Protein AF-A0A2X5QZ71-F1 (afdb_monomer_lite)

Secondary structure (DSSP, 8-state):
---HHHHHHHS-HHHHHHHHHT--HHHHHHHHH-SS--HHHHHHHHSTHHHHHHHHHHHHH--

Sequence (63 aa):
MPDFADYWQTLDQNALRLQIDSQSPADVERALTCHKPGITELMALLSPRLNSIWNLWQRKLCN

Radius of gyration: 14.41 Å; chains: 1; bounding box: 31×40×27 Å

Structure (mmCIF, N/CA/C/O backbone):
data_AF-A0A2X5QZ71-F1
#
_entry.id   AF-A0A2X5QZ71-F1
#
loop_
_atom_site.group_PDB
_atom_site.id
_atom_site.type_symbol
_atom_site.label_atom_id
_atom_site.label_alt_id
_atom_site.label_comp_id
_atom_site.label_asym_id
_atom_site.label_entity_id
_atom_site.label_seq_id
_atom_site.pdbx_PDB_ins_code
_atom_site.Cartn_x
_atom_site.Cartn_y
_atom_site.Cartn_z
_atom_site.occupancy
_atom_site.B_iso_or_equiv
_atom_site.auth_seq_id
_atom_site.auth_comp_id
_atom_site.auth_asym_id
_atom_site.auth_a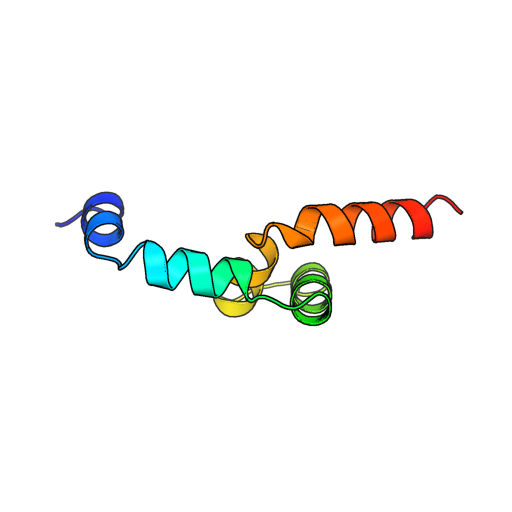tom_id
_atom_site.pdbx_PDB_model_num
ATOM 1 N N . MET A 1 1 ? -21.814 -18.342 -2.738 1.00 56.03 1 MET A N 1
ATOM 2 C CA . MET A 1 1 ? -20.385 -17.989 -2.636 1.00 56.03 1 MET A CA 1
ATOM 3 C C . MET A 1 1 ? -20.342 -16.623 -2.001 1.00 56.03 1 MET A C 1
ATOM 5 O O . MET A 1 1 ? -21.097 -15.794 -2.492 1.00 56.03 1 MET A O 1
ATOM 9 N N . PRO A 1 2 ? -19.568 -16.415 -0.927 1.00 66.69 2 PRO A N 1
ATOM 10 C CA . PRO A 1 2 ? -19.337 -15.061 -0.450 1.00 66.69 2 PRO A CA 1
ATOM 11 C C . PRO A 1 2 ? -18.743 -14.270 -1.611 1.00 66.69 2 PRO A C 1
ATOM 13 O O . PRO A 1 2 ? -17.819 -14.750 -2.281 1.00 66.69 2 PRO A O 1
ATOM 16 N N . ASP A 1 3 ? -19.357 -13.139 -1.923 1.00 83.62 3 ASP A N 1
ATOM 17 C CA . ASP A 1 3 ? -18.838 -12.271 -2.963 1.00 83.62 3 ASP A CA 1
ATOM 18 C C . ASP A 1 3 ? -17.597 -11.523 -2.440 1.00 83.62 3 ASP A C 1
ATOM 20 O O . ASP A 1 3 ? -17.207 -11.613 -1.271 1.00 83.62 3 ASP A O 1
ATOM 24 N N . PHE A 1 4 ? -16.904 -10.820 -3.333 1.00 75.25 4 PHE A N 1
ATOM 25 C CA . PHE A 1 4 ? -15.737 -10.040 -2.934 1.00 75.25 4 PHE A CA 1
ATOM 26 C C . PHE A 1 4 ? -16.083 -9.001 -1.852 1.00 75.25 4 PHE A C 1
ATOM 28 O O . PHE A 1 4 ? -15.237 -8.711 -1.009 1.00 75.25 4 PHE A O 1
ATOM 35 N N . ALA A 1 5 ? -17.310 -8.470 -1.840 1.00 78.88 5 ALA A N 1
ATOM 36 C CA . ALA A 1 5 ? -17.746 -7.485 -0.857 1.00 78.88 5 ALA A CA 1
ATOM 37 C C . ALA A 1 5 ? -17.948 -8.115 0.531 1.00 78.88 5 ALA A C 1
ATOM 39 O O . ALA A 1 5 ? -17.539 -7.515 1.525 1.00 78.88 5 ALA A O 1
ATOM 40 N N . ASP A 1 6 ? -18.478 -9.336 0.600 1.00 84.62 6 ASP A N 1
ATOM 41 C CA . ASP A 1 6 ? -18.618 -10.109 1.834 1.00 84.62 6 ASP A CA 1
ATOM 42 C C . ASP A 1 6 ? -17.248 -10.380 2.459 1.00 84.62 6 ASP A C 1
ATOM 44 O O . ASP A 1 6 ? -17.030 -10.120 3.642 1.00 84.62 6 ASP A O 1
ATOM 48 N N . TYR A 1 7 ? -16.283 -10.835 1.653 1.00 79.81 7 TYR A N 1
ATOM 49 C CA . TYR A 1 7 ? -14.905 -11.018 2.110 1.00 79.81 7 TYR A CA 1
ATOM 50 C C . TYR A 1 7 ? -14.281 -9.693 2.568 1.00 79.81 7 TYR A C 1
ATOM 52 O O . TYR A 1 7 ? -13.641 -9.643 3.618 1.00 79.81 7 TYR A O 1
ATOM 60 N N . TRP A 1 8 ? -14.518 -8.598 1.840 1.00 79.31 8 TRP A N 1
ATOM 61 C CA . TRP A 1 8 ? -13.988 -7.277 2.182 1.00 79.31 8 TRP A CA 1
ATOM 62 C C . TRP A 1 8 ? -14.482 -6.759 3.540 1.00 79.31 8 TRP A C 1
ATOM 64 O O . TRP A 1 8 ? -13.741 -6.074 4.242 1.00 79.31 8 TRP A O 1
ATOM 74 N N . GLN A 1 9 ? -15.702 -7.120 3.952 1.00 81.56 9 GLN A N 1
ATOM 75 C CA . GLN A 1 9 ? -16.235 -6.777 5.276 1.00 81.56 9 GLN A CA 1
ATOM 76 C C . GLN A 1 9 ? -15.597 -7.576 6.417 1.00 81.56 9 GLN A C 1
ATOM 78 O O . GLN A 1 9 ? -15.590 -7.106 7.552 1.00 81.56 9 GLN A O 1
ATOM 83 N N . THR A 1 10 ? -15.045 -8.761 6.136 1.00 87.12 10 THR A N 1
ATOM 84 C CA . THR A 1 10 ? -14.357 -9.578 7.153 1.00 87.12 10 THR A CA 1
ATOM 85 C C . THR A 1 10 ? -12.940 -9.102 7.461 1.00 87.12 10 THR A C 1
ATOM 87 O O . THR A 1 10 ? -12.351 -9.524 8.455 1.00 87.12 10 THR A O 1
ATOM 90 N N . LEU A 1 11 ? -12.383 -8.226 6.621 1.00 83.81 11 LEU A N 1
ATOM 91 C CA . LEU A 1 11 ? -11.041 -7.690 6.804 1.00 83.81 11 LEU A CA 1
ATOM 92 C C . LEU A 1 11 ? -11.025 -6.602 7.882 1.00 83.81 11 LEU A C 1
ATOM 94 O O . LEU A 1 11 ? -11.917 -5.756 7.956 1.00 83.81 11 LEU A O 1
ATOM 98 N N . ASP A 1 12 ? -9.957 -6.580 8.681 1.00 86.62 12 ASP A N 1
ATOM 99 C CA . ASP A 1 12 ? -9.716 -5.496 9.629 1.00 86.62 12 ASP A CA 1
ATOM 100 C C . ASP A 1 12 ? -9.378 -4.207 8.869 1.00 86.62 12 ASP A C 1
ATOM 102 O O . ASP A 1 12 ? -8.254 -3.976 8.411 1.00 86.62 12 ASP A O 1
ATOM 106 N N . GLN A 1 13 ? -10.387 -3.349 8.738 1.00 82.88 13 GLN A N 1
ATOM 107 C CA . GLN A 1 13 ? -10.267 -2.077 8.037 1.00 82.88 13 GLN A CA 1
ATOM 108 C C . GLN A 1 13 ? -9.263 -1.127 8.699 1.00 82.88 13 GLN A C 1
ATOM 110 O O . GLN A 1 13 ? -8.665 -0.304 8.003 1.00 82.88 13 GLN A O 1
ATOM 115 N N . ASN A 1 14 ? -9.045 -1.234 10.015 1.00 86.12 14 ASN A N 1
ATOM 116 C CA . ASN A 1 14 ? -8.061 -0.409 10.710 1.00 86.12 14 ASN A CA 1
ATOM 117 C C . ASN A 1 14 ? -6.648 -0.874 10.379 1.00 86.12 14 ASN A C 1
ATOM 119 O O . ASN A 1 14 ? -5.794 -0.039 10.083 1.00 86.12 14 ASN A O 1
ATOM 123 N N . ALA A 1 15 ? -6.416 -2.189 10.369 1.00 86.19 15 ALA A N 1
ATOM 124 C CA . ALA A 1 15 ? -5.138 -2.757 9.955 1.00 86.19 15 ALA A CA 1
ATOM 125 C C . ALA A 1 15 ? -4.805 -2.378 8.504 1.00 86.19 15 ALA A C 1
ATOM 127 O O . ALA A 1 15 ? -3.699 -1.912 8.235 1.00 86.19 15 ALA A O 1
ATOM 128 N N . LEU A 1 16 ? -5.777 -2.482 7.590 1.00 82.50 16 LEU A N 1
ATOM 129 C CA . LEU A 1 16 ? -5.608 -2.068 6.194 1.00 82.50 16 LEU A CA 1
ATOM 130 C C . LEU A 1 16 ? -5.304 -0.569 6.068 1.00 82.50 16 LEU A C 1
ATOM 132 O O . LEU A 1 16 ? -4.369 -0.198 5.361 1.00 82.50 16 LEU A O 1
ATOM 136 N N . ARG A 1 17 ? -6.032 0.299 6.786 1.00 84.25 17 ARG A N 1
ATOM 137 C CA . ARG A 1 17 ? -5.742 1.746 6.806 1.00 84.25 17 ARG A CA 1
ATOM 138 C C . ARG A 1 17 ? -4.343 2.041 7.321 1.00 84.25 17 ARG A C 1
ATOM 140 O O . ARG A 1 17 ? -3.607 2.763 6.662 1.00 84.25 17 ARG A O 1
ATOM 147 N N . LEU A 1 18 ? -3.946 1.445 8.443 1.00 87.44 18 LEU A N 1
ATOM 148 C CA . LEU A 1 18 ? -2.596 1.585 8.996 1.00 87.44 18 LEU A CA 1
ATOM 149 C C . LEU A 1 18 ? -1.525 1.142 7.998 1.00 87.44 18 LEU A C 1
ATOM 151 O O . LEU A 1 18 ? -0.486 1.788 7.871 1.00 87.44 18 LEU A O 1
ATOM 155 N N . GLN A 1 19 ? -1.772 0.060 7.266 1.00 85.31 19 GLN A N 1
ATOM 156 C CA . GLN A 1 19 ? -0.836 -0.467 6.279 1.00 85.31 19 GLN A CA 1
ATOM 157 C C . GLN A 1 19 ? -0.716 0.427 5.034 1.00 85.31 19 GLN A C 1
ATOM 159 O O . GLN A 1 19 ? 0.373 0.555 4.480 1.00 85.31 19 GLN A O 1
ATOM 164 N N . ILE A 1 20 ? -1.803 1.083 4.626 1.00 85.69 20 ILE A N 1
ATOM 165 C CA . I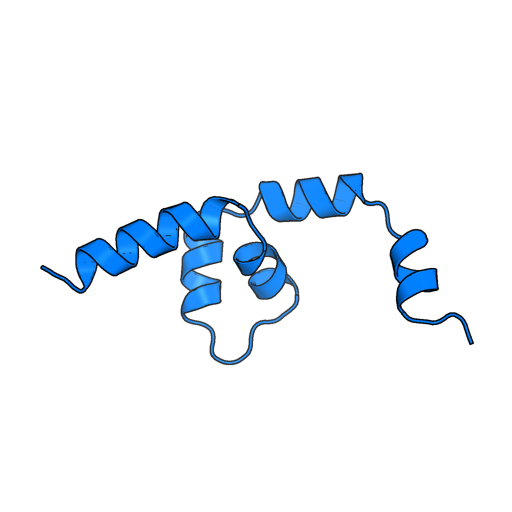LE A 1 20 ? -1.830 2.066 3.531 1.00 85.69 20 ILE A CA 1
ATOM 166 C C . ILE A 1 20 ? -1.185 3.399 3.967 1.00 85.69 20 ILE A C 1
ATOM 168 O O . ILE A 1 20 ? -0.387 3.997 3.237 1.00 85.69 20 ILE A O 1
ATOM 172 N N . ASP A 1 21 ? -1.467 3.850 5.189 1.00 84.69 21 ASP A N 1
ATOM 173 C CA . ASP A 1 21 ? -0.973 5.117 5.743 1.00 84.69 21 ASP A CA 1
ATOM 174 C C . ASP A 1 21 ? 0.498 5.044 6.187 1.00 84.69 21 ASP A C 1
ATOM 176 O O . ASP A 1 21 ? 1.173 6.071 6.302 1.00 84.69 21 ASP A O 1
ATOM 180 N N . SER A 1 22 ? 1.033 3.844 6.417 1.00 87.12 22 SER A N 1
ATOM 181 C CA . SER A 1 22 ? 2.440 3.630 6.791 1.00 87.12 22 SER A CA 1
ATOM 182 C C . SER A 1 22 ? 3.405 3.579 5.603 1.00 87.12 22 SER A C 1
ATOM 184 O O . SER A 1 22 ? 4.616 3.606 5.816 1.00 87.12 22 SER A O 1
ATOM 186 N N . GLN A 1 23 ? 2.906 3.575 4.362 1.00 89.31 23 GLN A N 1
ATOM 187 C CA . GLN A 1 23 ? 3.739 3.479 3.157 1.00 89.31 23 GLN A CA 1
ATOM 188 C C . GLN A 1 23 ? 4.695 4.662 3.033 1.00 89.31 23 GLN A C 1
ATOM 190 O O . GLN A 1 23 ? 4.288 5.820 3.167 1.00 89.31 23 GLN A O 1
ATOM 195 N N . SER A 1 24 ? 5.974 4.395 2.775 1.00 87.44 24 SER A N 1
ATOM 196 C CA . SER A 1 24 ? 6.967 5.459 2.673 1.00 87.44 24 SER A CA 1
ATOM 197 C C . SER A 1 24 ? 6.935 6.132 1.293 1.00 87.44 24 SER A C 1
ATOM 199 O O . SER A 1 24 ? 6.526 5.515 0.308 1.00 87.44 24 SER A O 1
ATOM 201 N N . PRO A 1 25 ? 7.426 7.378 1.175 1.00 85.25 25 PRO A N 1
ATOM 202 C CA . PRO A 1 25 ? 7.650 8.032 -0.114 1.00 85.25 25 PRO A CA 1
ATOM 203 C C . PRO A 1 25 ? 8.406 7.158 -1.130 1.00 85.25 25 PRO A C 1
ATOM 205 O O . PRO A 1 25 ? 8.039 7.100 -2.299 1.00 85.25 25 PRO A O 1
ATOM 208 N N . ALA A 1 26 ? 9.424 6.423 -0.677 1.00 86.38 26 ALA A N 1
ATOM 209 C CA . ALA A 1 26 ? 10.220 5.553 -1.538 1.00 86.38 26 ALA A CA 1
ATOM 210 C C . ALA A 1 26 ? 9.423 4.344 -2.056 1.00 86.38 26 ALA A C 1
ATOM 212 O O . ALA A 1 26 ? 9.630 3.907 -3.187 1.00 86.38 26 ALA A O 1
ATOM 213 N N . ASP A 1 27 ? 8.499 3.813 -1.252 1.00 87.12 27 ASP A N 1
ATOM 214 C CA . ASP A 1 27 ? 7.631 2.709 -1.672 1.00 87.12 27 ASP A CA 1
ATOM 215 C C . ASP A 1 27 ? 6.624 3.177 -2.724 1.00 87.12 27 ASP A C 1
ATOM 217 O O . ASP A 1 27 ? 6.376 2.467 -3.695 1.00 87.12 27 ASP A O 1
ATOM 221 N N . VAL A 1 28 ? 6.124 4.409 -2.592 1.00 85.81 28 VAL A N 1
ATOM 222 C CA . VAL A 1 28 ? 5.254 5.045 -3.591 1.00 85.81 28 VAL A CA 1
ATOM 223 C C . VAL A 1 28 ? 5.994 5.262 -4.914 1.00 85.81 28 VAL A C 1
ATOM 225 O O . VAL A 1 28 ? 5.465 4.928 -5.971 1.00 85.81 28 VAL A O 1
ATOM 228 N N . GLU A 1 29 ? 7.228 5.773 -4.888 1.00 85.94 29 GLU A N 1
ATOM 229 C CA . GLU A 1 29 ? 8.039 5.945 -6.106 1.00 85.94 29 GLU A CA 1
ATOM 230 C C . GLU A 1 29 ? 8.372 4.605 -6.779 1.00 85.94 29 GLU A C 1
ATOM 232 O O . GLU A 1 29 ? 8.309 4.478 -8.006 1.00 85.94 29 GLU A O 1
ATOM 237 N N . ARG A 1 30 ? 8.679 3.574 -5.983 1.00 86.25 30 ARG A N 1
ATOM 238 C CA . ARG A 1 30 ? 8.908 2.215 -6.490 1.00 86.25 30 ARG A CA 1
ATOM 239 C C . ARG A 1 30 ? 7.642 1.641 -7.121 1.00 86.25 30 ARG A C 1
ATOM 241 O O . ARG A 1 30 ? 7.709 1.035 -8.185 1.00 86.25 30 ARG A O 1
ATOM 248 N N . ALA A 1 31 ? 6.489 1.869 -6.501 1.00 89.06 31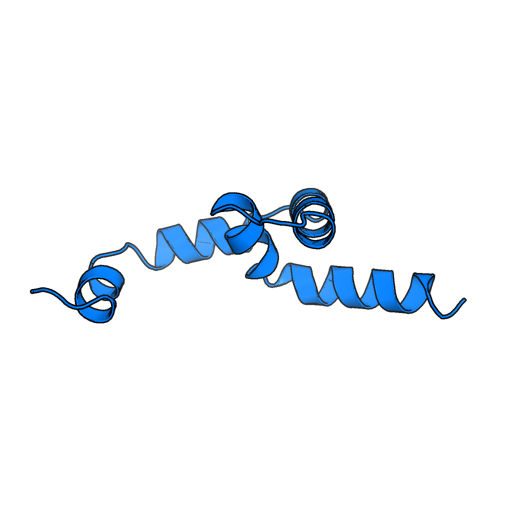 ALA A N 1
ATOM 249 C CA . ALA A 1 31 ? 5.210 1.413 -7.023 1.00 89.06 31 ALA A CA 1
ATOM 250 C C . ALA A 1 31 ? 4.826 2.124 -8.329 1.00 89.06 31 ALA A C 1
ATOM 252 O O . ALA A 1 31 ? 4.362 1.472 -9.260 1.00 89.06 31 ALA A O 1
ATOM 253 N N . LEU A 1 32 ? 5.091 3.430 -8.437 1.00 85.25 32 LEU A N 1
ATOM 254 C CA . LEU A 1 32 ? 4.859 4.221 -9.653 1.00 85.25 32 LEU A CA 1
ATOM 255 C C . LEU A 1 32 ? 5.723 3.783 -10.841 1.00 85.25 32 LEU A C 1
ATOM 257 O O . LEU A 1 32 ? 5.308 3.911 -11.990 1.00 85.25 32 LEU A O 1
ATOM 261 N N . THR A 1 33 ? 6.924 3.274 -10.573 1.00 86.50 33 THR A N 1
ATOM 262 C CA . THR A 1 33 ? 7.847 2.783 -11.607 1.00 86.50 33 THR A CA 1
ATOM 263 C C . THR A 1 33 ? 7.652 1.295 -11.924 1.00 86.50 33 THR A C 1
ATOM 265 O O . THR A 1 33 ? 8.248 0.782 -12.874 1.00 86.50 33 THR A O 1
ATOM 268 N N . CYS A 1 34 ? 6.796 0.589 -11.176 1.00 88.94 34 CYS A N 1
ATOM 269 C CA . CYS A 1 34 ? 6.550 -0.836 -11.353 1.00 88.94 34 CYS A CA 1
ATOM 270 C C . CYS A 1 34 ? 5.507 -1.105 -12.448 1.00 88.94 34 CYS A C 1
ATOM 272 O O . CYS A 1 34 ? 4.350 -0.706 -12.353 1.00 88.94 34 CYS A O 1
ATOM 274 N N . HIS A 1 35 ? 5.895 -1.859 -13.479 1.00 83.12 35 HIS A N 1
ATOM 275 C CA . HIS A 1 35 ? 5.007 -2.199 -14.597 1.00 83.12 35 HIS A CA 1
ATOM 276 C C . HIS A 1 35 ? 3.884 -3.188 -14.219 1.00 83.12 35 HIS A C 1
ATOM 278 O O . HIS A 1 35 ? 2.838 -3.215 -14.865 1.00 83.12 35 HIS A O 1
ATOM 284 N N . LYS A 1 36 ? 4.091 -4.015 -13.186 1.00 87.31 36 LYS A N 1
ATOM 285 C CA . LYS A 1 36 ? 3.104 -4.978 -12.669 1.00 87.31 36 LYS A CA 1
ATOM 286 C C . LYS A 1 36 ? 3.093 -4.922 -11.140 1.00 87.31 36 LYS A C 1
ATOM 288 O O . LYS A 1 36 ? 3.825 -5.689 -10.515 1.00 87.31 36 LYS A O 1
ATOM 293 N N . PRO A 1 37 ? 2.315 -4.006 -10.543 1.00 82.94 37 PRO A N 1
ATOM 294 C CA . PRO A 1 37 ? 2.296 -3.829 -9.099 1.00 82.94 37 PRO A CA 1
ATOM 295 C C . PRO A 1 37 ? 1.713 -5.065 -8.405 1.00 82.94 37 PRO A C 1
ATOM 297 O O . PRO A 1 37 ? 0.666 -5.580 -8.804 1.00 82.94 37 PRO A O 1
ATOM 300 N N . GLY A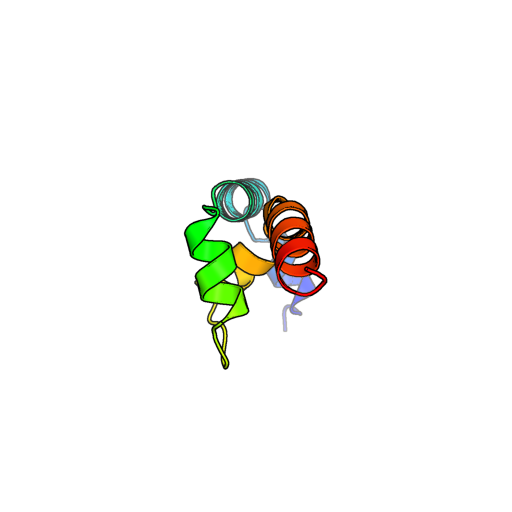 1 38 ? 2.407 -5.543 -7.372 1.00 86.06 38 GLY A N 1
ATOM 301 C CA . GLY A 1 38 ? 1.879 -6.523 -6.434 1.00 86.06 38 GLY A CA 1
ATOM 302 C C . GLY A 1 38 ? 1.024 -5.850 -5.361 1.00 86.06 38 GLY A C 1
ATOM 303 O O . GLY A 1 38 ? 0.695 -4.667 -5.443 1.00 86.06 38 GLY A O 1
ATOM 304 N N . ILE A 1 39 ? 0.669 -6.605 -4.319 1.00 83.06 39 ILE A N 1
ATOM 305 C CA . ILE A 1 39 ? -0.134 -6.080 -3.203 1.00 83.06 39 ILE A CA 1
ATOM 306 C C . ILE A 1 39 ? 0.594 -4.926 -2.504 1.00 83.06 39 ILE A C 1
ATOM 308 O O . ILE A 1 39 ? -0.031 -3.919 -2.198 1.00 83.06 39 ILE A O 1
ATOM 312 N N . THR A 1 40 ? 1.906 -5.029 -2.292 1.00 83.56 40 THR A N 1
ATOM 313 C CA . THR A 1 40 ? 2.694 -3.979 -1.631 1.00 83.56 40 THR A CA 1
ATOM 314 C C . THR A 1 40 ? 2.701 -2.684 -2.439 1.00 83.56 40 THR A C 1
ATOM 316 O O . THR A 1 40 ? 2.442 -1.613 -1.896 1.00 83.56 40 THR A O 1
ATOM 319 N N . GLU A 1 41 ? 2.931 -2.776 -3.749 1.00 87.81 41 GLU A N 1
ATOM 320 C CA . GLU A 1 41 ? 2.898 -1.619 -4.639 1.00 87.81 41 GLU A CA 1
ATOM 321 C C . GLU A 1 41 ? 1.487 -1.029 -4.723 1.00 87.81 41 GLU A C 1
ATOM 323 O O . GLU A 1 41 ? 1.334 0.187 -4.699 1.00 87.81 41 GLU A O 1
ATOM 328 N N . LEU A 1 42 ? 0.444 -1.864 -4.741 1.00 86.56 42 LEU A N 1
ATOM 329 C CA . LEU A 1 42 ? -0.942 -1.401 -4.665 1.00 86.56 42 LEU A CA 1
ATOM 330 C C . LEU A 1 42 ? -1.222 -0.642 -3.362 1.00 86.56 42 LEU A C 1
ATOM 332 O O . LEU A 1 42 ? -1.832 0.420 -3.413 1.00 86.56 42 LEU A O 1
ATOM 336 N N . MET A 1 43 ? -0.743 -1.122 -2.210 1.00 87.31 43 MET A N 1
ATOM 337 C CA . MET A 1 43 ? -0.894 -0.406 -0.935 1.00 87.31 43 MET A CA 1
ATOM 338 C C . MET A 1 43 ? -0.184 0.950 -0.965 1.00 8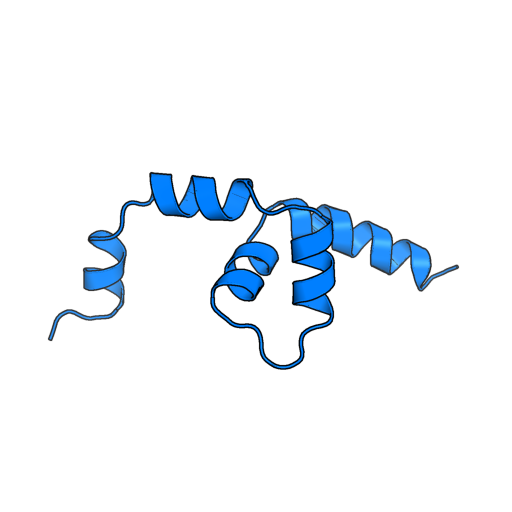7.31 43 MET A C 1
ATOM 340 O O . MET A 1 43 ? -0.733 1.942 -0.487 1.00 87.31 43 MET A O 1
ATOM 344 N N . ALA A 1 44 ? 1.002 1.017 -1.572 1.00 88.44 44 ALA A N 1
ATOM 345 C CA . ALA A 1 44 ? 1.725 2.269 -1.772 1.00 88.44 44 ALA A CA 1
ATOM 346 C C . ALA A 1 44 ? 0.982 3.230 -2.716 1.00 88.44 44 ALA A C 1
ATOM 348 O O . ALA A 1 44 ? 0.886 4.420 -2.424 1.00 88.44 44 ALA A O 1
ATOM 349 N N . LEU A 1 45 ? 0.382 2.731 -3.799 1.00 86.00 45 LEU A N 1
ATOM 350 C CA . LEU A 1 45 ? -0.438 3.537 -4.713 1.00 86.00 45 LEU A CA 1
ATOM 351 C C . LEU A 1 45 ? -1.738 4.027 -4.061 1.00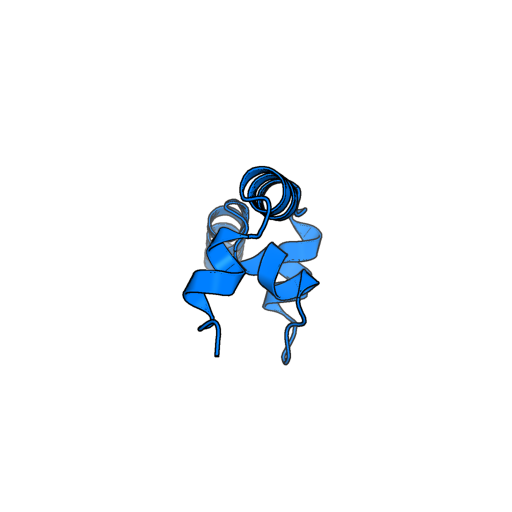 86.00 45 LEU A C 1
ATOM 353 O O . LEU A 1 45 ? -2.217 5.110 -4.373 1.00 86.00 45 LEU A O 1
ATOM 357 N N . LEU A 1 46 ? -2.309 3.262 -3.135 1.00 86.75 46 LEU A N 1
ATOM 358 C CA . LEU A 1 46 ? -3.488 3.680 -2.372 1.00 86.75 46 LEU A CA 1
ATOM 359 C C . LEU A 1 46 ? -3.141 4.633 -1.220 1.00 86.75 46 LEU A C 1
ATOM 361 O O . LEU A 1 46 ? -4.041 5.222 -0.621 1.00 86.75 46 LEU A O 1
ATOM 365 N N . SER A 1 47 ? -1.853 4.803 -0.907 1.00 87.62 47 SER A N 1
ATOM 366 C CA . SER A 1 47 ? -1.405 5.668 0.178 1.00 87.62 47 SER A CA 1
ATOM 367 C C . SER A 1 47 ? -1.767 7.131 -0.087 1.00 87.62 47 SER A C 1
ATOM 369 O O . SER A 1 47 ? -1.525 7.635 -1.188 1.00 87.62 47 SER A O 1
ATOM 371 N N . PRO A 1 48 ? -2.229 7.891 0.925 1.00 84.00 48 PRO A N 1
ATOM 372 C CA . PRO A 1 48 ? -2.483 9.326 0.774 1.00 84.00 48 PRO A CA 1
ATOM 373 C C . PRO A 1 48 ? -1.232 10.122 0.362 1.00 84.00 48 PRO A C 1
ATOM 375 O O . PRO A 1 48 ? -1.335 11.214 -0.201 1.00 84.00 48 PRO A O 1
ATOM 378 N N . ARG A 1 49 ? -0.031 9.568 0.584 1.00 83.12 49 ARG A N 1
ATOM 379 C CA . ARG A 1 49 ? 1.235 10.160 0.131 1.00 83.12 49 ARG A CA 1
ATOM 380 C C . ARG A 1 49 ? 1.400 10.148 -1.388 1.00 83.12 49 ARG A C 1
ATOM 382 O O . ARG A 1 49 ? 2.168 10.974 -1.887 1.00 83.12 49 ARG A O 1
ATOM 389 N N . LEU A 1 50 ? 0.660 9.315 -2.127 1.00 81.44 50 LEU A N 1
ATOM 390 C CA . LEU A 1 50 ? 0.706 9.285 -3.590 1.00 81.44 50 LEU A CA 1
ATOM 391 C C . LEU A 1 50 ? 0.476 10.672 -4.191 1.00 81.44 50 LEU A C 1
ATOM 393 O O . LEU A 1 50 ? 1.249 11.101 -5.042 1.00 81.44 50 LEU A O 1
ATOM 397 N N . ASN A 1 51 ? -0.518 11.412 -3.699 1.00 79.38 51 ASN A N 1
ATOM 398 C CA . ASN A 1 51 ? -0.822 12.744 -4.219 1.00 79.38 51 ASN A CA 1
ATOM 399 C C . ASN A 1 51 ? 0.352 13.724 -4.020 1.00 79.38 51 ASN A C 1
ATOM 401 O O . ASN A 1 51 ? 0.677 14.519 -4.899 1.00 79.38 51 ASN A O 1
ATOM 405 N N . SER A 1 52 ? 1.047 13.642 -2.880 1.00 81.31 52 SER A N 1
ATOM 406 C CA . SER A 1 52 ? 2.226 14.478 -2.620 1.00 81.31 52 SER A CA 1
ATOM 407 C C . SER A 1 52 ? 3.398 14.149 -3.555 1.00 81.31 52 SER A C 1
ATOM 409 O O . SER A 1 52 ? 4.027 15.059 -4.093 1.00 81.31 52 SER A O 1
ATOM 411 N N . ILE A 1 53 ? 3.640 12.860 -3.811 1.00 80.31 53 ILE A N 1
ATOM 412 C CA . ILE A 1 53 ? 4.694 12.372 -4.713 1.00 80.31 53 ILE A CA 1
ATOM 413 C C . ILE A 1 53 ? 4.376 12.733 -6.159 1.00 80.31 53 ILE A C 1
ATOM 415 O O . ILE A 1 53 ? 5.242 13.230 -6.873 1.00 80.31 53 ILE A O 1
ATOM 419 N N . TRP A 1 54 ? 3.129 12.538 -6.582 1.00 75.44 54 TRP A N 1
ATOM 420 C CA . TRP A 1 54 ? 2.666 12.883 -7.920 1.00 75.44 54 TRP A CA 1
ATOM 421 C C . TRP A 1 54 ? 2.889 14.367 -8.228 1.00 75.44 54 TRP A C 1
ATOM 423 O O . TRP A 1 54 ? 3.439 14.707 -9.272 1.00 75.44 54 TRP A O 1
ATOM 433 N N . ASN A 1 55 ? 2.570 15.253 -7.280 1.00 79.25 55 ASN A N 1
ATOM 434 C CA . ASN A 1 55 ? 2.826 16.686 -7.423 1.00 79.25 55 ASN A CA 1
ATOM 435 C C . ASN A 1 55 ? 4.327 17.012 -7.531 1.00 79.25 55 ASN A C 1
ATOM 437 O O . ASN A 1 55 ? 4.714 17.907 -8.284 1.00 79.25 55 ASN A O 1
ATOM 441 N N . LEU A 1 56 ? 5.194 16.289 -6.811 1.00 75.81 56 LEU A N 1
ATOM 442 C CA . LEU A 1 56 ? 6.649 16.429 -6.950 1.00 75.81 56 LEU A CA 1
ATOM 443 C C . LEU A 1 56 ? 7.136 15.959 -8.328 1.00 75.81 56 LEU A C 1
ATOM 445 O O . LEU A 1 56 ? 7.967 16.628 -8.945 1.00 75.81 56 LEU A O 1
ATOM 449 N N . TRP A 1 57 ? 6.591 14.853 -8.833 1.00 73.00 57 TRP A N 1
ATOM 450 C CA . TRP A 1 57 ? 6.881 14.329 -10.168 1.00 73.00 57 TRP A CA 1
ATOM 451 C C . TRP A 1 57 ? 6.417 15.270 -11.280 1.00 73.00 57 TRP A C 1
ATOM 453 O O . TRP A 1 57 ? 7.183 15.562 -12.197 1.00 73.00 57 TRP A O 1
ATOM 463 N N . GLN A 1 58 ? 5.211 15.823 -11.168 1.00 72.88 58 GLN A N 1
ATOM 464 C CA . GLN A 1 58 ? 4.689 16.803 -12.116 1.00 72.88 58 GLN A CA 1
ATOM 465 C C . GLN A 1 58 ? 5.580 18.053 -12.177 1.00 72.88 58 GLN A C 1
ATOM 467 O O . GLN A 1 58 ? 5.891 18.543 -13.259 1.00 72.88 58 GLN A O 1
ATOM 472 N N . ARG A 1 59 ? 6.074 18.531 -11.026 1.00 69.44 59 ARG A N 1
ATOM 473 C CA . ARG A 1 59 ? 7.022 19.657 -10.976 1.00 69.44 59 ARG A CA 1
ATOM 474 C C . ARG A 1 59 ? 8.382 19.332 -11.595 1.00 69.44 59 ARG A C 1
ATOM 476 O O . ARG A 1 59 ? 8.987 20.232 -12.164 1.00 69.44 59 ARG A O 1
ATOM 483 N N . LYS A 1 60 ? 8.861 18.087 -11.496 1.00 70.00 60 LYS A N 1
ATOM 484 C CA . LYS A 1 60 ? 10.113 17.648 -12.140 1.00 70.00 60 LYS A CA 1
ATOM 485 C C . LYS A 1 60 ? 10.006 17.500 -13.660 1.00 70.00 60 LYS A C 1
ATOM 487 O O . LYS A 1 60 ? 11.027 17.596 -14.320 1.00 70.00 60 LYS A O 1
ATOM 492 N N . LEU A 1 61 ? 8.819 17.221 -14.199 1.00 61.22 61 LEU A N 1
ATOM 493 C CA . LEU A 1 61 ? 8.603 17.039 -15.643 1.00 61.22 61 LEU A CA 1
ATOM 494 C C . LEU A 1 61 ? 8.305 18.353 -16.381 1.00 61.22 61 LEU A C 1
ATOM 496 O O . LEU A 1 61 ? 8.520 18.435 -17.586 1.00 61.22 61 LEU A O 1
ATOM 500 N N . CYS A 1 62 ? 7.791 19.367 -15.680 1.00 55.56 62 CYS A N 1
ATOM 501 C CA . CYS A 1 62 ? 7.460 20.677 -16.252 1.00 55.56 62 CYS A CA 1
ATOM 502 C C . CYS A 1 62 ? 8.583 21.728 -16.126 1.00 55.56 62 CYS A C 1
ATOM 504 O O . CYS A 1 62 ? 8.320 22.904 -16.373 1.00 55.56 62 CYS A O 1
ATOM 506 N N . ASN A 1 63 ? 9.797 21.336 -15.730 1.00 48.47 63 ASN A N 1
ATOM 507 C CA . ASN A 1 63 ? 10.961 22.212 -15.559 1.00 48.47 63 ASN A CA 1
ATOM 508 C C . ASN A 1 63 ? 12.196 21.565 -16.187 1.00 48.47 63 ASN A C 1
ATOM 510 O O . ASN A 1 63 ? 13.031 22.313 -16.735 1.00 48.47 63 ASN A O 1
#

Foldseek 3Di:
DQDPVNVVVVDDPVVLLCLLQVADLVLQVVLVPDPDDDPSSVSSCSHPCNVVSVVVVVVVVVD

pLDDT: mean 81.36, std 8.48, range [48.47, 89.31]

Organism: NCBI:txid82987